Protein AF-A0A9N8WSI4-F1 (afdb_monomer)

Foldseek 3Di:
DVVVVVVVVVVVVVVVVVVVVVVVPPDDDDDDPDDDDQLVRVQVVCVVVVFQWDQDPVRDIDGPCCVPVVDPPPPPPPPPDCPVVVVVVVVVVVVVVVVVVVVVVVVVVVVVVVVVVVVVVVVVVVVPVVVVVVVVVVVVVVVVVVVD

pLDDT: mean 79.96, std 14.18, range [46.72, 96.0]

Sequence (148 aa):
KLLDQTSSSKTAAIEASRSKKSKSDAIEDDSNDQQPKTDKELTDQARATGKMVMLNDDEQIVDKRQLLSAGLNVIKKKASISRSSDDLSRNRQRRELENQILEAQRKRMEEEKLKEQDLLSKLEIKNDDKAISDARARYLSRKKKNNN

Radius of gyration: 40.15 Å; Cα contacts (8 Å, |Δi|>4): 33; chains: 1; bounding box: 85×48×110 Å

Structure (mmCIF, N/CA/C/O backbone):
data_AF-A0A9N8WSI4-F1
#
_entry.id   AF-A0A9N8WSI4-F1
#
loop_
_atom_site.group_PDB
_atom_site.id
_atom_site.type_symbol
_atom_site.label_atom_id
_atom_site.label_alt_id
_atom_site.label_comp_id
_atom_site.label_asym_id
_atom_site.label_entity_id
_atom_site.label_seq_id
_atom_site.pdbx_PDB_ins_code
_atom_site.Cartn_x
_atom_site.Cartn_y
_atom_site.Cartn_z
_atom_site.occupancy
_atom_site.B_iso_or_equiv
_atom_site.auth_seq_id
_atom_site.auth_comp_id
_atom_site.auth_asym_id
_atom_site.auth_atom_id
_atom_site.pdbx_PDB_model_num
ATOM 1 N N . LYS A 1 1 ? -52.938 -15.567 41.762 1.00 66.50 1 LYS A N 1
ATOM 2 C CA . LYS A 1 1 ? -52.531 -14.143 41.879 1.00 66.50 1 LYS A CA 1
ATOM 3 C C . LYS A 1 1 ? -51.011 -13.903 41.873 1.00 66.50 1 LYS A C 1
ATOM 5 O O . LYS A 1 1 ? -50.617 -12.750 41.839 1.00 66.50 1 LYS A O 1
ATOM 10 N N . LEU A 1 2 ? -50.151 -14.934 41.861 1.00 70.19 2 LEU A N 1
ATOM 11 C CA . LEU A 1 2 ? -48.689 -14.745 41.788 1.00 70.19 2 LEU A CA 1
ATOM 12 C C . LEU A 1 2 ? -48.200 -14.422 40.360 1.00 70.19 2 LEU A C 1
ATOM 14 O O . LEU A 1 2 ? -47.271 -13.645 40.179 1.00 70.19 2 LEU A O 1
ATOM 18 N N . LEU A 1 3 ? -48.872 -14.969 39.342 1.00 75.44 3 LEU A N 1
ATOM 19 C CA . LEU A 1 3 ? -48.512 -14.784 37.934 1.00 75.44 3 LEU A CA 1
ATOM 20 C C . LEU A 1 3 ? -48.656 -13.318 37.480 1.00 75.44 3 LEU A C 1
ATOM 22 O O . LEU A 1 3 ? -47.743 -12.779 36.857 1.00 75.44 3 LEU A O 1
ATOM 26 N N . ASP A 1 4 ? -49.737 -12.653 37.895 1.00 85.31 4 ASP A N 1
ATOM 27 C CA . ASP A 1 4 ? -50.032 -11.249 37.558 1.00 85.31 4 ASP A CA 1
ATOM 28 C C . ASP A 1 4 ? -49.028 -10.258 38.171 1.00 85.31 4 ASP A C 1
ATOM 30 O O . ASP A 1 4 ? -48.761 -9.196 37.614 1.00 85.31 4 ASP A O 1
ATOM 34 N N . GLN A 1 5 ? -48.424 -10.612 39.311 1.00 81.88 5 GLN A N 1
ATOM 35 C CA . GLN A 1 5 ? -47.383 -9.794 39.938 1.00 81.88 5 GLN A CA 1
ATOM 36 C C . GLN A 1 5 ? -46.082 -9.857 39.127 1.00 81.88 5 GLN A C 1
ATOM 38 O O . GLN A 1 5 ? -45.452 -8.831 38.883 1.00 81.88 5 GLN A O 1
ATOM 43 N N . THR A 1 6 ? -45.709 -11.045 38.638 1.00 84.38 6 THR A N 1
ATOM 44 C CA . THR A 1 6 ? -44.481 -11.223 37.843 1.00 84.38 6 THR A CA 1
ATOM 45 C C . THR A 1 6 ? -44.560 -10.566 36.466 1.00 84.38 6 THR A C 1
ATOM 47 O O . THR A 1 6 ? -43.564 -10.010 35.996 1.00 84.38 6 THR A O 1
ATOM 50 N N . SER A 1 7 ? -45.735 -10.581 35.828 1.00 86.44 7 SER A N 1
ATOM 51 C CA . SER A 1 7 ? -45.941 -9.925 34.536 1.00 86.44 7 SER A CA 1
ATOM 52 C C . SER A 1 7 ? -45.870 -8.405 34.681 1.00 86.44 7 SER A C 1
ATOM 54 O O . SER A 1 7 ? -45.114 -7.774 33.946 1.00 86.44 7 SER A O 1
ATOM 56 N N . SER A 1 8 ? -46.544 -7.838 35.688 1.00 87.44 8 SER A N 1
ATOM 57 C CA . SER A 1 8 ? -46.519 -6.399 35.977 1.00 87.44 8 SER A CA 1
ATOM 58 C C . SER A 1 8 ? -45.121 -5.887 36.339 1.00 87.44 8 SER A C 1
ATOM 60 O O . SER A 1 8 ? -44.712 -4.818 35.886 1.00 87.44 8 SER A O 1
ATOM 62 N N . SER A 1 9 ? -44.357 -6.629 37.148 1.00 87.88 9 SER A N 1
ATOM 63 C CA . SER A 1 9 ? -42.982 -6.235 37.483 1.00 87.88 9 SER A CA 1
ATOM 64 C C . SER A 1 9 ? -42.069 -6.260 36.255 1.00 87.88 9 SER A C 1
ATOM 66 O O . SER A 1 9 ? -41.227 -5.376 36.090 1.00 87.88 9 SER A O 1
ATOM 68 N N . LYS A 1 10 ? -42.247 -7.241 35.360 1.00 87.56 10 LYS A N 1
ATOM 69 C CA . LYS A 1 10 ? -41.453 -7.360 34.132 1.00 87.56 10 LYS A CA 1
ATOM 70 C C . LYS A 1 10 ? -41.776 -6.252 33.130 1.00 87.56 10 LYS A C 1
ATOM 72 O O . LYS A 1 10 ? -40.852 -5.688 32.548 1.00 87.56 10 LYS A O 1
ATOM 77 N N . THR A 1 11 ? -43.051 -5.909 32.943 1.00 92.75 11 THR A N 1
ATOM 78 C CA . THR A 1 11 ? -43.453 -4.812 32.048 1.00 92.75 11 THR A CA 1
ATOM 79 C C . THR A 1 11 ? -42.944 -3.463 32.553 1.00 92.75 11 THR A C 1
ATOM 81 O O . THR A 1 11 ? -42.329 -2.730 31.781 1.00 92.75 11 THR A O 1
ATOM 84 N N . ALA A 1 12 ? -43.073 -3.181 33.854 1.00 89.25 12 ALA A N 1
ATOM 85 C CA . ALA A 1 12 ? -42.563 -1.949 34.459 1.00 89.25 12 ALA A CA 1
ATOM 86 C C . ALA A 1 12 ? -41.031 -1.818 34.339 1.00 89.25 12 ALA A C 1
ATOM 88 O O . ALA A 1 12 ? -40.513 -0.739 34.050 1.00 89.25 12 ALA A O 1
ATOM 89 N N . ALA A 1 13 ? -40.290 -2.920 34.499 1.00 87.88 13 ALA A N 1
ATOM 90 C CA . ALA A 1 13 ? -38.837 -2.930 34.328 1.00 87.88 13 ALA A CA 1
ATOM 91 C C . ALA A 1 13 ? -38.409 -2.653 32.874 1.00 87.88 13 ALA A C 1
ATOM 93 O O . ALA A 1 13 ? -37.418 -1.953 32.641 1.00 87.88 13 ALA A O 1
ATOM 94 N N . ILE A 1 14 ? -39.165 -3.161 31.893 1.00 88.44 14 ILE A N 1
ATOM 95 C CA . ILE A 1 14 ? -38.926 -2.906 30.464 1.00 88.44 14 ILE A CA 1
ATOM 96 C C . ILE A 1 14 ? -39.207 -1.435 30.130 1.00 88.44 14 ILE A C 1
ATOM 98 O O . ILE A 1 14 ? -38.409 -0.800 29.440 1.00 88.44 14 ILE A O 1
ATOM 102 N N . GLU A 1 15 ? -40.296 -0.869 30.646 1.00 87.12 15 GLU A N 1
ATOM 103 C CA . GLU A 1 15 ? -40.673 0.528 30.412 1.00 87.12 15 GLU A CA 1
ATOM 104 C C . GLU A 1 15 ? -39.694 1.518 31.065 1.00 87.12 15 GLU A C 1
ATOM 106 O O . GLU A 1 15 ? -39.231 2.457 30.415 1.00 87.12 15 GLU A O 1
ATOM 111 N N . ALA A 1 16 ? -39.264 1.251 32.303 1.00 85.38 16 ALA A N 1
ATOM 112 C CA . ALA A 1 16 ? -38.244 2.047 32.990 1.00 85.38 16 ALA A CA 1
ATOM 113 C C . ALA A 1 16 ? -36.871 1.987 32.296 1.00 85.38 16 ALA A C 1
ATOM 115 O O . ALA A 1 16 ? -36.118 2.962 32.301 1.00 85.38 16 ALA A O 1
ATOM 116 N N . SER A 1 17 ? -36.537 0.851 31.678 1.00 82.81 17 SER A N 1
ATOM 117 C CA . SER A 1 17 ? -35.312 0.715 30.880 1.00 82.81 17 SER A CA 1
ATOM 118 C C . SER A 1 17 ? -35.383 1.529 29.585 1.00 82.81 17 SER A C 1
ATOM 120 O O . SER A 1 17 ? -34.386 2.124 29.177 1.00 82.81 17 SER A O 1
ATOM 122 N N . ARG A 1 18 ? -36.564 1.605 28.955 1.00 79.50 18 ARG A N 1
ATOM 123 C CA . ARG A 1 18 ? -36.779 2.413 27.745 1.00 79.50 18 ARG A CA 1
ATOM 124 C C . ARG A 1 18 ? -36.706 3.913 28.033 1.00 79.50 18 ARG A C 1
ATOM 126 O O . ARG A 1 18 ? -36.046 4.625 27.284 1.00 79.50 18 ARG A O 1
ATOM 133 N N . SER A 1 19 ? -37.298 4.382 29.132 1.00 73.38 19 SER A N 1
ATOM 134 C CA . SER A 1 19 ? -37.306 5.812 29.484 1.00 73.38 19 SER A CA 1
ATOM 135 C C . SER A 1 19 ? -35.967 6.336 30.020 1.00 73.38 19 SER A C 1
ATOM 137 O O . SER A 1 19 ? -35.666 7.519 29.876 1.00 73.38 19 SER A O 1
ATOM 139 N N . LYS A 1 20 ? -35.121 5.476 30.604 1.00 65.38 20 LYS A N 1
ATOM 140 C CA . LYS A 1 20 ? -33.753 5.859 31.001 1.00 65.38 20 LYS A CA 1
ATOM 141 C C . LYS A 1 20 ? -32.798 5.947 29.810 1.00 65.38 20 LYS A C 1
ATOM 143 O O . LYS A 1 20 ? -31.926 6.811 29.813 1.00 65.38 20 LYS A O 1
ATOM 148 N N . LYS A 1 21 ? -32.989 5.115 28.779 1.00 60.44 21 LYS A N 1
ATOM 149 C CA . LYS A 1 21 ? -32.145 5.121 27.574 1.00 60.44 21 LYS A CA 1
ATOM 150 C C . LYS A 1 21 ? -32.325 6.388 26.727 1.00 60.44 21 LYS A C 1
ATOM 152 O O . LYS A 1 21 ? -31.363 6.850 26.139 1.00 60.44 21 LYS A O 1
ATOM 157 N N . SER A 1 22 ? -33.508 7.007 26.733 1.00 58.50 22 SER A N 1
ATOM 158 C CA . SER A 1 22 ? -33.744 8.277 26.027 1.00 58.50 22 SER A CA 1
ATOM 159 C C . SER A 1 22 ? -33.200 9.518 26.750 1.00 58.50 22 SER A C 1
ATOM 161 O O . SER A 1 22 ? -33.288 10.610 26.203 1.00 58.50 22 SER A O 1
ATOM 163 N N . LYS A 1 23 ? -32.677 9.389 27.981 1.00 57.16 23 LYS A N 1
ATOM 164 C CA . LYS A 1 23 ? -32.221 10.531 28.799 1.00 57.16 23 LYS A CA 1
ATOM 165 C C . LYS A 1 23 ? -30.697 10.668 28.892 1.00 57.16 23 LYS A C 1
ATOM 167 O O . LYS A 1 23 ? -30.227 11.725 29.289 1.00 57.16 23 LYS A O 1
ATOM 172 N N . SER A 1 24 ? -29.935 9.633 28.529 1.00 53.50 24 SER A N 1
ATOM 173 C CA . SER A 1 24 ? -28.462 9.663 28.520 1.00 53.50 24 SER A CA 1
ATOM 174 C C . SER A 1 24 ? -27.842 10.057 27.174 1.00 53.50 24 SER A C 1
ATOM 1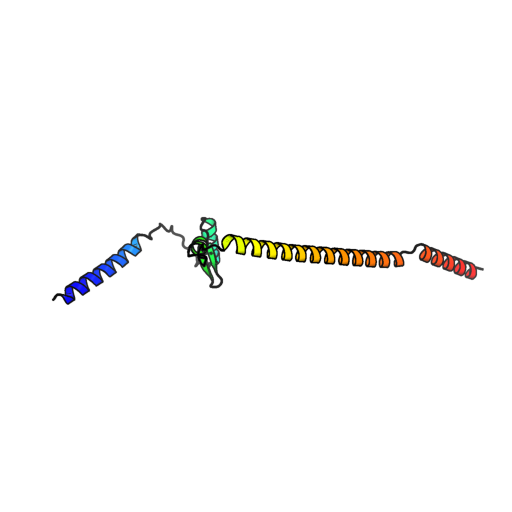76 O O . SER A 1 24 ? -26.636 10.262 27.132 1.00 53.50 24 SER A O 1
ATOM 178 N N . ASP A 1 25 ? -28.647 10.195 26.114 1.00 50.50 25 ASP A N 1
ATOM 179 C CA . ASP A 1 25 ? -28.203 10.623 24.773 1.00 50.50 25 ASP A CA 1
ATOM 180 C C . ASP A 1 25 ? -28.653 12.055 24.414 1.00 50.50 25 ASP A C 1
ATOM 182 O O . ASP A 1 25 ? -28.507 12.488 23.275 1.00 50.50 25 ASP A O 1
ATOM 186 N N . ALA A 1 26 ? -29.172 12.825 25.378 1.00 47.94 26 ALA A N 1
ATOM 187 C CA . ALA A 1 26 ? -29.457 14.250 25.195 1.00 47.94 26 ALA A CA 1
ATOM 188 C C . ALA A 1 26 ? -28.159 15.072 25.322 1.00 47.94 26 ALA A C 1
ATOM 190 O O . ALA A 1 26 ? -27.952 15.799 26.291 1.00 47.94 26 ALA A O 1
ATOM 191 N N . ILE A 1 27 ? -27.255 14.892 24.360 1.00 52.19 27 ILE A N 1
ATOM 192 C CA . ILE A 1 27 ? -26.232 15.883 24.029 1.00 52.19 27 ILE A CA 1
ATOM 193 C C . ILE A 1 27 ? -26.962 16.980 23.252 1.00 52.19 27 ILE A C 1
ATOM 195 O O . ILE A 1 27 ? -27.689 16.678 22.309 1.00 52.19 27 ILE A O 1
ATOM 199 N N . GLU A 1 28 ? -26.813 18.223 23.706 1.00 54.34 28 GLU A N 1
ATOM 200 C CA . GLU A 1 28 ? -27.373 19.423 23.083 1.00 54.34 28 GLU A CA 1
ATOM 201 C C . GLU A 1 28 ? -27.031 19.455 21.585 1.00 54.34 28 GLU A C 1
ATOM 203 O O . GLU A 1 28 ? -25.860 19.569 21.221 1.00 54.34 28 GLU A O 1
ATOM 208 N N . ASP A 1 29 ? -28.044 19.319 20.726 1.00 46.81 29 ASP A N 1
ATOM 209 C CA . ASP A 1 29 ? -27.914 19.580 19.294 1.00 46.81 29 ASP A CA 1
ATOM 210 C C . ASP A 1 29 ? -28.544 20.943 19.023 1.00 46.81 29 ASP A C 1
ATOM 212 O O . ASP A 1 29 ? -29.765 21.126 19.063 1.00 46.81 29 ASP A O 1
ATOM 216 N N . ASP A 1 30 ? -27.656 21.918 18.874 1.00 48.97 30 ASP A N 1
ATOM 217 C CA . ASP A 1 30 ? -27.954 23.287 18.504 1.00 48.97 30 ASP A CA 1
ATOM 218 C C . ASP A 1 30 ? -28.593 23.309 17.108 1.00 48.97 30 ASP A C 1
ATOM 220 O O . ASP A 1 30 ? -27.980 22.962 16.098 1.00 48.97 30 ASP A O 1
ATOM 224 N N . SER A 1 31 ? -29.867 23.689 17.099 1.00 61.06 31 SER A N 1
ATOM 225 C CA . SER A 1 31 ? -30.618 24.327 16.020 1.00 61.06 31 SER A CA 1
ATOM 226 C C . SER A 1 31 ? -29.828 24.610 14.730 1.00 61.06 31 SER A C 1
ATOM 228 O O . SER A 1 31 ? -29.103 25.600 14.634 1.00 61.06 31 SER A O 1
ATOM 230 N N . ASN A 1 32 ? -30.058 23.827 13.669 1.00 46.72 32 ASN A N 1
ATOM 231 C CA . ASN A 1 32 ? -29.850 24.344 12.317 1.00 46.72 32 ASN A CA 1
ATOM 232 C C . ASN A 1 32 ? -30.784 23.694 11.287 1.00 46.72 32 ASN A C 1
ATOM 234 O O . ASN A 1 32 ? -30.576 22.561 10.850 1.00 46.72 32 ASN A O 1
ATOM 238 N N . ASP A 1 33 ? -31.795 24.469 10.892 1.00 59.28 33 ASP A N 1
ATOM 239 C CA . ASP A 1 33 ? -32.679 24.272 9.742 1.00 59.28 33 ASP A CA 1
ATOM 240 C C . ASP A 1 33 ? -31.886 24.230 8.424 1.00 59.28 33 ASP A C 1
ATOM 242 O O . ASP A 1 33 ? -31.790 25.212 7.686 1.00 59.28 33 ASP A O 1
ATOM 246 N N . GLN A 1 34 ? -31.299 23.085 8.097 1.00 51.09 34 GLN A N 1
ATOM 247 C CA . GLN A 1 34 ? -30.636 22.873 6.815 1.00 51.09 34 GLN A CA 1
ATOM 248 C C . GLN A 1 34 ? -31.163 21.578 6.208 1.00 51.09 34 GLN A C 1
ATOM 250 O O . GLN A 1 34 ? -31.350 20.583 6.904 1.00 51.09 34 GLN A O 1
ATOM 255 N N . GLN A 1 35 ? -31.428 21.645 4.903 1.00 58.03 35 GLN A N 1
ATOM 256 C CA . GLN A 1 35 ? -31.773 20.550 3.995 1.00 58.03 35 GLN A CA 1
ATOM 257 C C . GLN A 1 35 ? -31.129 19.213 4.394 1.00 58.03 35 GLN A C 1
ATOM 259 O O . GLN A 1 35 ? -30.025 19.234 4.942 1.00 58.03 35 GLN A O 1
ATOM 264 N N . PRO A 1 36 ? -31.760 18.059 4.094 1.00 64.62 36 PRO A N 1
ATOM 265 C CA . PRO A 1 36 ? -31.199 16.756 4.443 1.00 64.62 36 PRO A CA 1
ATOM 266 C C . PRO A 1 36 ? -29.780 16.640 3.872 1.00 64.62 36 PRO A C 1
ATOM 268 O O . PRO A 1 36 ? -29.600 16.460 2.668 1.00 64.62 36 PRO A O 1
ATOM 271 N N . LYS A 1 37 ? -28.776 16.816 4.742 1.00 79.44 37 LYS A N 1
ATOM 272 C CA . LYS A 1 37 ? -27.363 16.736 4.376 1.00 79.44 37 LYS A CA 1
ATOM 273 C C . LYS A 1 37 ? -27.088 15.321 3.914 1.00 79.44 37 LYS A C 1
ATOM 275 O O . LYS A 1 37 ? -27.546 14.361 4.533 1.00 79.44 37 LYS A O 1
ATOM 280 N N . THR A 1 38 ? -26.340 15.196 2.831 1.00 88.62 38 THR A N 1
ATOM 281 C CA . THR A 1 38 ? -25.953 13.876 2.333 1.00 88.62 38 THR A CA 1
ATOM 282 C C . THR A 1 38 ? -24.991 13.208 3.319 1.00 88.62 38 THR A C 1
ATOM 284 O O . THR A 1 38 ? -24.230 13.886 4.013 1.00 88.62 38 THR A O 1
ATOM 287 N N . ASP A 1 39 ? -24.961 11.874 3.369 1.00 88.62 39 ASP A N 1
ATOM 288 C CA . ASP A 1 39 ? -24.094 11.136 4.308 1.00 88.62 39 ASP A CA 1
ATOM 289 C C . ASP A 1 39 ? -22.601 11.471 4.134 1.00 88.62 39 ASP A C 1
ATOM 291 O O . ASP A 1 39 ? -21.812 11.431 5.085 1.00 88.62 39 ASP A O 1
ATOM 295 N N . LYS A 1 40 ? -22.209 11.890 2.924 1.00 89.50 40 LYS A N 1
ATOM 296 C CA . LYS A 1 40 ? -20.869 12.409 2.616 1.00 89.50 40 LYS A CA 1
ATOM 297 C C . LYS A 1 40 ? -20.585 13.719 3.351 1.00 89.50 40 LYS A C 1
ATOM 299 O O . LYS A 1 40 ? -19.573 13.824 4.039 1.00 89.50 40 LYS A O 1
ATOM 304 N N . GLU A 1 41 ? -21.499 14.681 3.272 1.00 90.94 41 GLU A N 1
ATOM 305 C CA . GLU A 1 41 ? -21.380 15.967 3.972 1.00 90.94 41 GLU A CA 1
ATOM 306 C C . GLU A 1 41 ? -21.386 15.777 5.490 1.00 90.94 41 GLU A C 1
ATOM 308 O O . GLU A 1 41 ? -20.616 16.414 6.211 1.00 90.94 41 GLU A O 1
ATOM 313 N N . LEU A 1 42 ? -22.213 14.850 5.977 1.00 89.94 42 LEU A N 1
ATOM 314 C CA . LEU A 1 42 ? -22.288 14.521 7.395 1.00 89.94 42 LEU A CA 1
ATOM 315 C C . LEU A 1 42 ? -20.976 13.894 7.895 1.00 89.94 42 LEU A C 1
ATOM 317 O O . LEU A 1 42 ? -20.496 14.223 8.983 1.00 89.94 42 LEU A O 1
ATOM 321 N N . THR A 1 43 ? -20.346 13.055 7.067 1.00 92.50 43 THR A N 1
ATOM 322 C CA . THR A 1 43 ? -19.018 12.485 7.332 1.00 92.50 43 THR A CA 1
ATOM 323 C C . THR A 1 43 ? -17.946 13.572 7.410 1.00 92.50 43 THR A C 1
ATOM 325 O O . THR A 1 43 ? -17.120 13.556 8.326 1.00 92.50 43 THR A O 1
ATOM 328 N N . ASP A 1 44 ? -17.951 14.531 6.487 1.00 92.31 44 ASP A N 1
ATOM 329 C CA . ASP A 1 44 ? -16.947 15.597 6.449 1.00 92.31 44 ASP A CA 1
ATOM 330 C C . ASP A 1 44 ? -17.118 16.592 7.603 1.00 92.31 44 ASP A C 1
ATOM 332 O O . ASP A 1 44 ? -16.132 16.971 8.240 1.00 92.31 44 ASP A O 1
ATOM 336 N N . GLN A 1 45 ? -18.357 16.925 7.974 1.00 93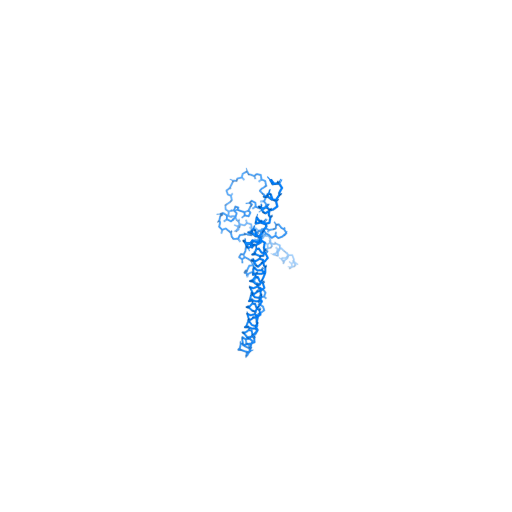.00 45 GLN A N 1
ATOM 337 C CA . GLN A 1 45 ? -18.646 17.716 9.172 1.00 93.00 45 GLN A CA 1
ATOM 338 C C . GLN A 1 45 ? -18.183 16.989 10.446 1.00 93.00 45 GLN A C 1
ATOM 340 O O . GLN A 1 45 ? -17.547 17.576 11.327 1.00 93.00 45 GLN A O 1
ATOM 345 N N . ALA A 1 46 ? -18.448 15.687 10.549 1.00 93.12 46 ALA A N 1
ATOM 346 C CA . ALA A 1 46 ? -17.980 14.877 11.665 1.00 93.12 46 ALA A CA 1
ATOM 347 C C . ALA A 1 46 ? -16.439 14.827 11.732 1.00 93.12 46 ALA A C 1
ATOM 349 O O . ALA A 1 46 ? -15.870 14.943 12.817 1.00 93.12 46 ALA A O 1
ATOM 350 N N . ARG A 1 47 ? -15.740 14.752 10.595 1.00 92.44 47 ARG A N 1
ATOM 351 C CA . ARG A 1 47 ? -14.270 14.860 10.557 1.00 92.44 47 ARG A CA 1
ATOM 352 C C . ARG A 1 47 ? -13.770 16.239 10.968 1.00 92.44 47 ARG A C 1
ATOM 354 O O . ARG A 1 47 ? -12.804 16.314 11.724 1.00 92.44 47 ARG A O 1
ATOM 361 N N . ALA A 1 48 ? -14.429 17.307 10.521 1.00 93.69 48 ALA A N 1
ATOM 362 C CA . ALA A 1 48 ? -14.087 18.680 10.892 1.00 93.69 48 ALA A CA 1
ATOM 363 C C . ALA A 1 48 ? -14.219 18.913 12.407 1.00 93.69 48 ALA A C 1
ATOM 365 O O . ALA A 1 48 ? -13.387 19.584 13.008 1.00 93.69 48 ALA A O 1
ATOM 366 N N . THR A 1 49 ? -15.210 18.281 13.044 1.00 93.69 49 THR A N 1
ATOM 367 C CA . THR A 1 49 ? -15.375 18.276 14.512 1.00 93.69 49 THR A CA 1
ATOM 368 C C . THR A 1 49 ? -14.419 17.321 15.245 1.00 93.69 49 THR A C 1
ATOM 370 O O . THR A 1 49 ? -14.470 17.213 16.468 1.00 93.69 49 THR A O 1
ATOM 373 N N . GLY A 1 50 ? -13.527 16.628 14.527 1.00 92.38 50 GLY A N 1
ATOM 374 C CA . GLY A 1 50 ? -12.504 15.748 15.098 1.00 92.38 50 GLY A CA 1
ATOM 375 C C . GLY A 1 50 ? -12.946 14.299 15.335 1.00 92.38 50 GLY A C 1
ATOM 376 O O . GLY A 1 50 ? -12.188 13.514 15.912 1.00 92.38 50 GLY A O 1
ATOM 377 N N . LYS A 1 51 ? -14.143 13.901 14.885 1.00 92.88 51 LYS A N 1
ATOM 378 C CA . LYS A 1 51 ? -14.592 12.502 14.943 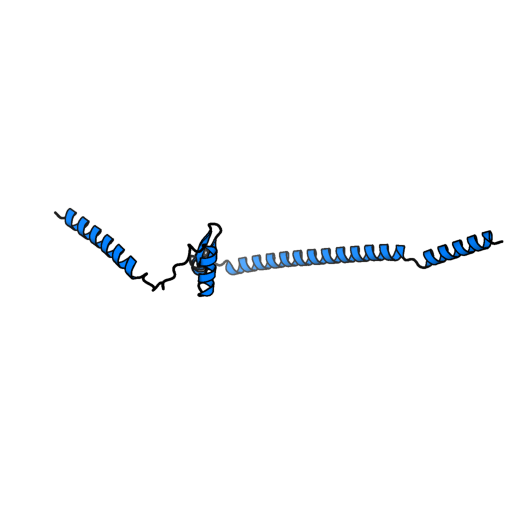1.00 92.88 51 LYS A CA 1
ATOM 379 C C . LY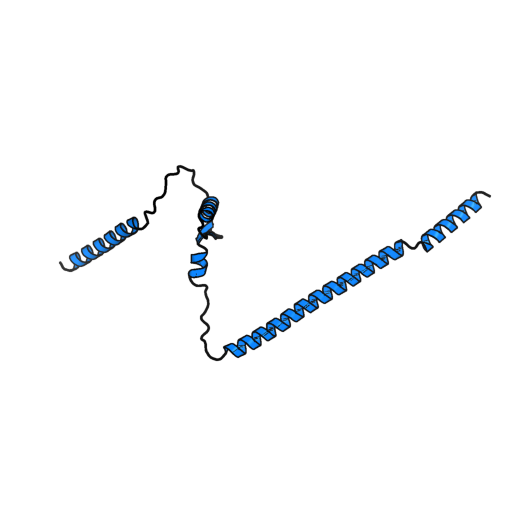S A 1 51 ? -13.885 11.688 13.854 1.00 92.88 51 LYS A C 1
ATOM 381 O O . LYS A 1 51 ? -13.774 12.104 12.702 1.00 92.88 51 LYS A O 1
ATOM 386 N N . MET A 1 52 ? -13.407 10.493 14.198 1.00 91.81 52 MET A N 1
ATOM 387 C CA . MET A 1 52 ? -12.659 9.630 13.276 1.00 91.81 52 MET A CA 1
ATOM 388 C C . MET A 1 52 ? -13.589 8.75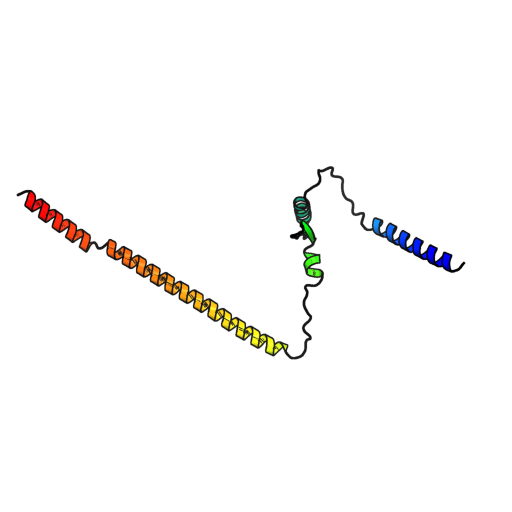0 12.432 1.00 91.81 52 MET A C 1
ATOM 390 O O . MET A 1 52 ? -13.557 7.533 12.543 1.00 91.81 52 MET A O 1
ATOM 394 N N . VAL A 1 53 ? -14.399 9.349 11.562 1.00 94.12 53 VAL A N 1
ATOM 395 C CA . VAL A 1 53 ? -15.400 8.612 10.769 1.00 94.12 53 VAL A CA 1
ATOM 396 C C . VAL A 1 53 ? -14.995 8.386 9.306 1.00 94.12 53 VAL A C 1
ATOM 398 O O . VAL A 1 53 ? -14.167 9.104 8.724 1.00 94.12 53 VAL A O 1
ATOM 401 N N . MET A 1 54 ? -15.574 7.358 8.690 1.00 91.69 54 MET A N 1
ATOM 402 C CA . MET A 1 54 ? -15.509 7.079 7.257 1.00 91.69 54 MET A CA 1
ATOM 403 C C . MET A 1 54 ? -16.831 6.527 6.739 1.00 91.69 54 MET A C 1
ATOM 405 O O . MET A 1 54 ? -17.573 5.913 7.492 1.00 91.69 54 MET A O 1
ATOM 409 N N . LEU A 1 55 ? -17.083 6.722 5.450 1.00 94.19 55 LEU A N 1
ATOM 410 C CA . LEU A 1 55 ? -18.161 6.051 4.738 1.00 94.19 55 LEU A CA 1
ATOM 411 C C . LEU A 1 55 ? -17.668 4.660 4.299 1.00 94.19 55 LEU A C 1
ATOM 413 O O . LEU A 1 55 ? -16.545 4.558 3.797 1.00 94.19 55 LEU A O 1
ATOM 417 N N . ASN A 1 56 ? -18.466 3.617 4.515 1.00 90.94 56 ASN A N 1
ATOM 418 C CA . ASN A 1 56 ? -18.223 2.269 3.987 1.00 90.94 56 ASN A CA 1
ATOM 419 C C . ASN A 1 56 ? -18.880 2.083 2.601 1.00 90.94 56 ASN A C 1
ATOM 421 O O . ASN A 1 56 ? -19.610 2.963 2.147 1.00 90.94 56 ASN A O 1
ATOM 425 N N . ASP A 1 57 ? -18.659 0.932 1.960 1.00 93.88 57 ASP A N 1
ATOM 426 C CA . ASP A 1 57 ? -19.240 0.574 0.653 1.00 93.88 57 ASP A CA 1
ATOM 427 C C . ASP A 1 57 ? -20.781 0.555 0.657 1.00 93.88 57 ASP A C 1
ATOM 429 O O . ASP A 1 57 ? -21.404 0.871 -0.351 1.00 93.88 57 ASP A O 1
ATOM 433 N N . ASP A 1 58 ? -21.395 0.274 1.811 1.00 93.00 58 ASP A N 1
ATOM 434 C CA . ASP A 1 58 ? -22.852 0.332 2.019 1.00 93.00 58 ASP A CA 1
ATOM 435 C C . ASP A 1 58 ? -23.376 1.766 2.252 1.00 93.00 58 ASP A C 1
ATOM 437 O O . ASP A 1 58 ? -24.482 1.951 2.754 1.00 93.00 58 ASP A O 1
ATOM 441 N N . GLU A 1 59 ? -22.551 2.783 1.988 1.00 89.38 59 GLU A N 1
ATOM 442 C CA . GLU A 1 59 ? -22.807 4.207 2.256 1.00 89.38 59 GLU A CA 1
ATOM 443 C C . GLU A 1 59 ? -23.091 4.537 3.734 1.00 89.38 59 GLU A C 1
ATOM 445 O O . GLU A 1 59 ? -23.552 5.618 4.083 1.00 89.38 59 GLU A O 1
ATOM 450 N N . GLN A 1 60 ? -22.740 3.628 4.643 1.00 91.25 60 GLN A N 1
ATOM 451 C CA . GLN A 1 60 ? -22.916 3.820 6.079 1.00 91.25 60 GLN A CA 1
ATOM 452 C C . GLN A 1 60 ? -21.729 4.559 6.695 1.00 91.25 60 GLN A C 1
ATOM 454 O O . GLN A 1 60 ? -20.566 4.270 6.397 1.00 91.25 60 GLN A O 1
ATOM 459 N N . ILE A 1 61 ? -22.018 5.480 7.614 1.00 93.00 61 ILE A N 1
ATOM 460 C CA . ILE A 1 61 ? -21.002 6.198 8.385 1.00 93.00 61 ILE A CA 1
ATOM 461 C C . ILE A 1 61 ? -20.522 5.303 9.531 1.00 93.00 61 ILE A C 1
ATOM 463 O O . ILE A 1 61 ? -21.279 4.957 10.436 1.00 93.00 61 ILE A O 1
ATOM 467 N N . VAL A 1 62 ? -19.238 4.960 9.510 1.00 92.19 62 VAL A N 1
ATOM 468 C CA . VAL A 1 62 ? -18.583 4.087 10.487 1.00 92.19 62 VAL A CA 1
ATOM 469 C C . VAL A 1 62 ? -17.476 4.853 11.210 1.00 92.19 62 VAL A C 1
ATOM 471 O O . VAL A 1 62 ? -16.655 5.532 10.588 1.00 92.19 62 VAL A O 1
ATOM 474 N N . ASP A 1 63 ? -17.407 4.725 12.538 1.00 93.69 63 ASP A N 1
ATOM 475 C CA . ASP A 1 63 ? -16.263 5.205 13.319 1.00 93.69 63 ASP A CA 1
ATOM 476 C C . ASP A 1 63 ? -15.075 4.247 13.142 1.00 93.69 63 ASP A C 1
ATOM 478 O O . ASP A 1 63 ? -15.127 3.068 13.507 1.00 93.69 63 ASP A O 1
ATOM 482 N N . LYS A 1 64 ? -13.963 4.768 12.617 1.00 91.31 64 LYS A N 1
ATOM 483 C CA . LYS A 1 64 ? -12.715 4.024 12.404 1.00 91.31 64 LYS A CA 1
ATOM 484 C C . LYS A 1 64 ? -12.207 3.396 13.694 1.00 91.31 64 LYS A C 1
ATOM 486 O O . LYS A 1 64 ? -11.608 2.323 13.656 1.00 91.31 64 LYS A O 1
ATOM 491 N N . ARG A 1 65 ? -12.431 4.046 14.840 1.00 89.38 65 ARG A N 1
ATOM 492 C CA . ARG A 1 65 ? -12.005 3.506 16.135 1.00 89.38 65 ARG A CA 1
ATOM 493 C C . ARG A 1 65 ? -12.765 2.239 16.463 1.00 89.38 65 ARG A C 1
ATOM 495 O O . ARG A 1 65 ? -12.133 1.274 16.864 1.00 89.38 65 ARG A O 1
ATOM 502 N N . GLN A 1 66 ? -14.081 2.239 16.262 1.00 84.94 66 GLN A N 1
ATOM 503 C CA . GLN A 1 66 ? -14.928 1.074 16.508 1.00 84.94 66 GLN A CA 1
ATOM 504 C C . GLN A 1 66 ? -14.609 -0.066 15.541 1.00 84.94 66 GLN A C 1
ATOM 506 O O . GLN A 1 66 ? -14.526 -1.211 15.968 1.00 84.94 66 GLN A O 1
ATOM 511 N N . LEU A 1 67 ? -14.326 0.243 14.273 1.00 83.75 67 LEU A N 1
ATOM 512 C CA . LEU A 1 67 ? -13.914 -0.759 13.288 1.00 83.75 67 LEU A CA 1
ATOM 513 C C . LEU A 1 67 ? -12.601 -1.462 13.679 1.00 83.75 67 LEU A C 1
ATOM 515 O O . LEU A 1 67 ? -12.465 -2.671 13.520 1.00 83.75 67 LEU A O 1
ATOM 519 N N . LEU A 1 68 ? -11.636 -0.712 14.218 1.00 80.94 68 LEU A N 1
ATOM 520 C CA . LEU A 1 68 ? -10.351 -1.256 14.667 1.00 80.94 68 LEU A CA 1
ATOM 521 C C . LEU A 1 68 ? -10.429 -1.894 16.066 1.00 80.94 68 LEU A C 1
ATOM 523 O O . LEU A 1 68 ? -9.676 -2.826 16.358 1.00 80.94 68 LEU A O 1
ATOM 527 N N . SER A 1 69 ? -11.316 -1.399 16.937 1.00 73.81 69 SER A N 1
ATOM 528 C CA . SER A 1 69 ? -11.441 -1.831 18.335 1.00 73.81 69 SER A CA 1
ATOM 529 C C . SER A 1 69 ? -12.398 -2.998 18.548 1.00 73.81 69 SER A C 1
ATOM 531 O O . SER A 1 69 ? -12.196 -3.736 19.511 1.00 73.81 69 SER A O 1
ATOM 533 N N . ALA A 1 70 ? -13.363 -3.231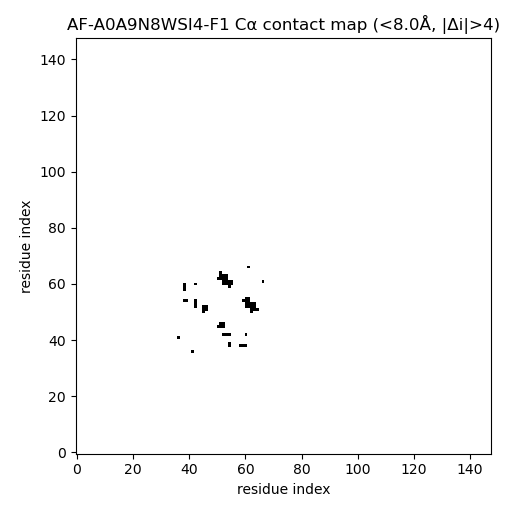 17.646 1.00 68.50 70 ALA A N 1
ATOM 534 C CA . ALA A 1 70 ? -14.291 -4.373 17.663 1.00 68.50 70 ALA A CA 1
ATOM 535 C C . ALA A 1 70 ? -13.592 -5.747 17.573 1.00 68.50 70 ALA A C 1
ATOM 537 O O . ALA A 1 70 ? -14.241 -6.788 17.538 1.00 68.50 70 ALA A O 1
ATOM 538 N N . GLY A 1 71 ? -12.261 -5.748 17.595 1.00 62.97 71 GLY A N 1
ATOM 539 C CA . GLY A 1 71 ? -11.420 -6.913 17.505 1.00 62.97 71 GLY A CA 1
ATOM 540 C C . GLY A 1 71 ? -11.097 -7.141 16.048 1.00 62.97 71 GLY A C 1
ATOM 541 O O . GLY A 1 71 ? -11.818 -7.835 15.340 1.00 62.97 71 GLY A O 1
ATOM 542 N N . LEU A 1 72 ? -9.950 -6.616 15.610 1.00 69.62 72 LEU A N 1
ATOM 543 C CA . LEU A 1 72 ? -9.226 -7.268 14.527 1.00 69.62 72 LEU A CA 1
ATOM 544 C C . LEU A 1 72 ? -9.236 -8.773 14.848 1.00 69.62 72 LEU A C 1
ATOM 546 O O . LEU A 1 72 ? -8.915 -9.128 15.985 1.00 69.62 72 LEU A O 1
ATOM 550 N N . ASN A 1 73 ? -9.645 -9.628 13.903 1.00 69.12 73 ASN A N 1
ATOM 551 C CA . ASN A 1 73 ? -9.741 -11.088 14.066 1.00 69.12 73 ASN A CA 1
ATOM 552 C C . ASN A 1 73 ? -8.347 -11.727 14.243 1.00 69.12 73 ASN A C 1
ATOM 554 O O . ASN A 1 73 ? -7.903 -12.579 13.474 1.00 69.12 73 ASN A O 1
ATOM 558 N N . VAL A 1 74 ? -7.611 -11.286 15.257 1.00 65.62 74 VAL A N 1
ATOM 559 C CA . VAL A 1 74 ? -6.309 -11.785 15.649 1.00 65.62 74 VAL A CA 1
ATOM 560 C C . VAL A 1 74 ? -6.585 -13.031 16.462 1.00 65.62 74 VAL A C 1
ATOM 562 O O . VAL A 1 74 ? -6.830 -12.985 17.668 1.00 65.62 74 VAL A O 1
ATOM 565 N N . ILE A 1 75 ? -6.547 -14.176 15.788 1.00 66.50 75 ILE A N 1
ATOM 566 C CA . ILE A 1 75 ? -6.496 -15.468 16.459 1.00 66.50 75 ILE A CA 1
ATOM 567 C C . ILE A 1 75 ? -5.263 -15.420 17.367 1.00 66.50 75 ILE A C 1
ATOM 569 O O . ILE A 1 75 ? -4.127 -15.383 16.887 1.00 66.50 75 ILE A O 1
ATOM 573 N N . LYS A 1 76 ? -5.477 -15.364 18.688 1.00 65.06 76 LYS A N 1
ATOM 574 C CA . LYS A 1 76 ? -4.401 -15.366 19.683 1.00 65.06 76 LYS A CA 1
ATOM 575 C C . LYS A 1 76 ? -3.672 -16.703 19.561 1.00 65.06 76 LYS A C 1
ATOM 577 O O . LYS A 1 76 ? -4.080 -17.695 20.161 1.00 65.06 76 LYS A O 1
ATOM 582 N N . LYS A 1 77 ? -2.622 -16.748 18.731 1.00 64.62 77 LYS A N 1
ATOM 583 C CA . LYS A 1 77 ? -1.802 -17.945 18.517 1.00 64.62 77 LYS A CA 1
ATOM 584 C C . LYS A 1 77 ? -1.290 -18.371 19.891 1.00 64.62 77 LYS A C 1
ATOM 586 O O . LYS A 1 77 ? -0.601 -17.589 20.554 1.00 64.62 77 LYS A O 1
ATOM 591 N N . LYS A 1 78 ? -1.710 -19.554 20.362 1.00 63.41 78 LYS A N 1
ATOM 592 C CA . LYS A 1 78 ? -1.314 -20.075 21.677 1.00 63.41 78 LYS A CA 1
ATOM 593 C C . LYS A 1 78 ? 0.207 -19.989 21.762 1.00 63.41 78 LYS A C 1
ATOM 595 O O . LYS A 1 78 ? 0.910 -20.459 20.871 1.00 63.41 78 LYS A O 1
ATOM 600 N N . ALA A 1 79 ? 0.703 -19.319 22.795 1.00 59.53 79 ALA A N 1
ATOM 601 C CA . ALA A 1 79 ? 2.126 -19.162 23.041 1.00 59.53 79 ALA A CA 1
ATOM 602 C C . ALA A 1 79 ? 2.706 -20.501 23.517 1.00 59.53 79 ALA A C 1
ATOM 604 O O . ALA A 1 79 ? 2.991 -20.677 24.693 1.00 59.53 79 ALA A O 1
ATOM 605 N N . SER A 1 80 ? 2.830 -21.465 22.610 1.00 54.03 80 SER A N 1
ATOM 606 C CA . SER A 1 80 ? 3.451 -22.761 22.859 1.00 54.03 80 SER A CA 1
ATOM 607 C C . SER A 1 80 ? 4.655 -22.902 21.936 1.00 54.03 80 SER A C 1
ATOM 609 O O . SER A 1 80 ? 4.481 -23.153 20.746 1.00 54.03 80 SER A O 1
ATOM 611 N N . ILE A 1 81 ? 5.853 -22.687 22.494 1.00 56.47 81 ILE A N 1
ATOM 612 C CA . ILE A 1 81 ? 7.168 -23.241 22.092 1.00 56.47 81 ILE A CA 1
ATOM 613 C C . ILE A 1 81 ? 7.675 -23.029 20.637 1.00 56.47 81 ILE A C 1
ATOM 615 O O . ILE A 1 81 ? 8.856 -23.216 20.385 1.00 56.47 81 ILE A O 1
ATOM 619 N N . SER A 1 82 ? 6.875 -22.527 19.694 1.00 55.38 82 SER A N 1
ATOM 620 C CA . SER A 1 82 ? 7.217 -22.411 18.259 1.00 55.38 82 SER A CA 1
ATOM 621 C C . SER A 1 82 ? 7.610 -21.003 17.793 1.00 55.38 82 SER A C 1
ATOM 623 O O . SER A 1 82 ? 7.910 -20.801 16.618 1.00 55.38 82 SER A O 1
ATOM 625 N N . ARG A 1 83 ? 7.635 -20.011 18.697 1.00 56.19 83 ARG A N 1
ATOM 626 C CA . ARG A 1 83 ? 7.906 -18.604 18.341 1.00 56.19 83 ARG A CA 1
ATOM 627 C C . ARG A 1 83 ? 9.274 -18.382 17.688 1.00 56.19 83 ARG A C 1
ATOM 629 O O . ARG A 1 83 ? 9.383 -17.491 16.860 1.00 56.19 83 ARG A O 1
ATOM 636 N N . SER A 1 84 ? 10.288 -19.178 18.022 1.00 59.19 84 SER A N 1
ATOM 637 C CA . SER A 1 84 ? 11.621 -19.086 17.411 1.00 59.19 84 SER A CA 1
ATOM 638 C C . SER A 1 84 ? 11.691 -19.763 16.038 1.00 59.19 84 SER A C 1
ATOM 640 O O . SER A 1 84 ? 12.343 -19.257 15.130 1.00 59.19 84 SER A O 1
ATOM 642 N N . SER A 1 85 ? 10.995 -20.887 15.860 1.00 61.16 85 SER A N 1
ATOM 643 C CA . SER A 1 85 ? 10.985 -21.665 14.615 1.00 61.16 85 SER A CA 1
ATOM 644 C C . SER A 1 85 ? 10.236 -20.938 13.494 1.00 61.16 85 SER A C 1
ATOM 646 O O . SER A 1 85 ? 10.711 -20.889 12.360 1.00 61.16 85 SER A O 1
ATOM 648 N N . ASP A 1 86 ? 9.090 -20.335 13.823 1.00 64.75 86 ASP A N 1
ATOM 649 C CA . ASP A 1 86 ? 8.290 -19.548 12.878 1.00 64.75 86 ASP A CA 1
ATOM 650 C C . ASP A 1 86 ? 9.003 -18.260 12.450 1.00 64.75 86 ASP A C 1
ATOM 652 O O . ASP A 1 86 ? 8.940 -17.882 11.282 1.00 64.75 86 ASP A O 1
ATOM 656 N N . ASP A 1 87 ? 9.704 -17.594 13.371 1.00 68.06 87 ASP A N 1
ATOM 657 C CA . ASP A 1 87 ? 10.440 -16.365 13.063 1.00 68.06 87 ASP A CA 1
ATOM 658 C C . ASP A 1 87 ? 11.658 -16.641 12.165 1.00 68.06 87 ASP A C 1
ATOM 660 O O . ASP A 1 87 ? 11.904 -15.926 11.195 1.00 68.06 87 ASP A O 1
ATOM 664 N N . LEU A 1 88 ? 12.371 -17.749 12.394 1.00 72.94 88 LEU A N 1
ATOM 665 C CA . LEU A 1 88 ? 13.452 -18.200 11.509 1.00 72.94 88 LEU A CA 1
ATOM 666 C C . LEU A 1 88 ? 12.942 -18.569 10.107 1.00 72.94 88 LEU A C 1
ATOM 668 O O . LEU A 1 88 ? 13.566 -18.195 9.112 1.00 72.94 88 LEU A O 1
ATOM 672 N N . SER A 1 89 ? 11.804 -19.266 10.018 1.00 77.12 89 SER A N 1
ATOM 673 C CA . SER A 1 89 ? 11.169 -19.617 8.740 1.00 77.12 89 SER A CA 1
ATOM 674 C C . SER A 1 89 ? 10.735 -18.367 7.966 1.00 77.12 89 SER A C 1
ATOM 676 O O . SER A 1 89 ? 11.058 -18.205 6.788 1.00 77.12 89 SER A O 1
ATOM 678 N N . ARG A 1 90 ? 10.092 -17.418 8.655 1.00 80.06 90 ARG A N 1
ATOM 679 C CA . ARG A 1 90 ? 9.629 -16.156 8.069 1.00 80.06 90 ARG A CA 1
ATOM 680 C C . ARG A 1 90 ? 10.784 -15.261 7.625 1.00 80.06 90 ARG A C 1
ATOM 682 O O . ARG A 1 90 ? 10.709 -14.663 6.555 1.00 80.06 90 ARG A O 1
ATOM 689 N N . ASN A 1 91 ? 11.862 -15.194 8.404 1.00 82.00 91 ASN A N 1
ATOM 690 C CA . ASN A 1 91 ? 13.064 -14.448 8.031 1.00 82.00 91 ASN A CA 1
ATOM 691 C C . ASN A 1 91 ? 13.774 -15.066 6.821 1.00 82.00 91 ASN A C 1
ATOM 693 O O . ASN A 1 91 ? 14.253 -14.330 5.958 1.00 82.00 91 ASN A O 1
ATOM 697 N N . ARG A 1 92 ? 13.798 -16.401 6.711 1.00 86.88 92 ARG A N 1
ATOM 698 C CA . ARG A 1 92 ? 14.351 -17.085 5.534 1.00 86.88 92 ARG A CA 1
ATOM 699 C C . ARG A 1 92 ? 13.530 -16.779 4.277 1.00 86.88 92 ARG A C 1
ATOM 701 O O . ARG A 1 92 ? 14.101 -16.322 3.292 1.00 86.88 92 ARG A O 1
ATOM 708 N N . GLN A 1 93 ? 12.204 -16.908 4.352 1.00 88.38 93 GLN A N 1
ATOM 709 C CA . GLN A 1 93 ? 11.299 -16.575 3.245 1.00 88.38 93 GLN A CA 1
ATOM 710 C C . GLN A 1 93 ? 11.402 -15.104 2.828 1.00 88.38 93 GLN A C 1
ATOM 712 O O . GLN A 1 93 ? 11.430 -14.789 1.642 1.00 88.38 93 GLN A O 1
ATOM 717 N N . ARG A 1 94 ? 11.503 -14.185 3.797 1.00 89.88 94 ARG A N 1
ATOM 718 C CA . ARG A 1 94 ? 11.657 -12.752 3.520 1.00 89.88 94 ARG A CA 1
ATOM 719 C C . ARG A 1 94 ? 12.940 -12.459 2.744 1.00 89.88 94 ARG A C 1
ATOM 721 O O . ARG A 1 94 ? 12.897 -11.681 1.798 1.00 89.88 94 ARG A O 1
ATOM 728 N N . ARG A 1 95 ? 14.052 -13.098 3.116 1.00 91.31 95 ARG A N 1
ATOM 729 C CA . ARG A 1 95 ? 15.347 -12.931 2.444 1.00 91.31 95 ARG A CA 1
ATOM 730 C C . ARG A 1 95 ? 15.334 -13.478 1.015 1.00 91.31 95 ARG A C 1
ATOM 732 O O . ARG A 1 95 ? 15.893 -12.857 0.120 1.00 91.31 95 ARG A O 1
ATOM 739 N N . GLU A 1 96 ? 14.682 -14.617 0.793 1.00 92.94 96 GLU A N 1
ATOM 740 C CA . GLU A 1 96 ? 14.506 -15.185 -0.551 1.00 92.94 96 GLU A CA 1
ATOM 741 C C . GLU A 1 96 ? 13.687 -14.251 -1.451 1.00 92.94 96 GLU A C 1
ATOM 743 O O . GLU A 1 96 ? 14.061 -14.002 -2.595 1.00 92.94 96 GLU A O 1
ATOM 748 N N . LEU A 1 97 ? 12.611 -13.677 -0.913 1.00 91.81 97 LEU A N 1
ATOM 749 C CA . LEU A 1 97 ? 11.737 -12.760 -1.641 1.00 91.81 97 LEU A CA 1
ATOM 750 C C . LEU A 1 97 ? 12.441 -11.427 -1.949 1.00 91.81 97 LEU A C 1
ATOM 752 O O . LEU A 1 97 ? 12.322 -10.897 -3.051 1.00 91.81 97 LEU A O 1
ATOM 756 N N . GLU A 1 98 ? 13.234 -10.917 -1.007 1.00 91.25 98 GLU A N 1
ATOM 757 C CA . GLU A 1 98 ? 14.082 -9.737 -1.202 1.00 91.25 98 GLU A CA 1
ATOM 758 C C . GLU A 1 98 ? 15.126 -9.956 -2.308 1.00 91.25 98 GLU A C 1
ATOM 760 O O . GLU A 1 98 ? 15.269 -9.108 -3.191 1.00 91.25 98 GLU A O 1
ATOM 765 N N . ASN A 1 99 ? 15.781 -11.122 -2.329 1.00 95.38 99 ASN A N 1
ATOM 766 C CA . ASN A 1 9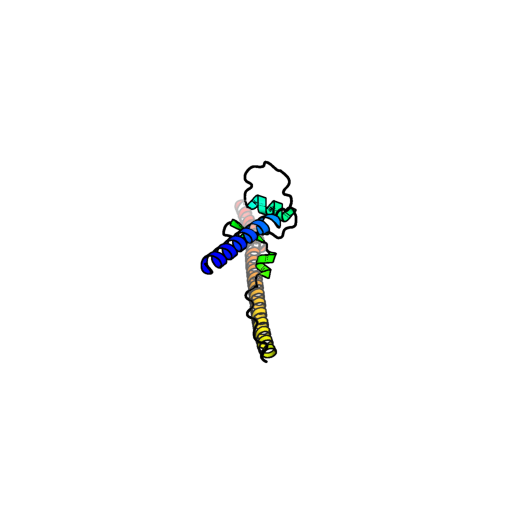9 ? 16.716 -11.485 -3.394 1.00 95.38 99 ASN A CA 1
ATOM 767 C C . ASN A 1 99 ? 16.029 -11.544 -4.769 1.00 95.38 99 ASN A C 1
ATOM 769 O O . ASN A 1 99 ? 16.563 -11.001 -5.733 1.00 95.38 99 ASN A O 1
ATOM 773 N N . GLN A 1 100 ? 14.828 -12.129 -4.863 1.00 94.44 100 GLN A N 1
ATOM 774 C CA . GLN A 1 100 ? 14.070 -12.180 -6.121 1.00 94.44 100 GLN A CA 1
ATOM 775 C C . GLN A 1 100 ? 13.716 -10.782 -6.647 1.00 94.44 100 GLN A C 1
ATOM 777 O O . GLN A 1 100 ? 13.806 -10.528 -7.849 1.00 94.44 100 GLN A O 1
ATOM 782 N N . ILE A 1 101 ? 13.342 -9.856 -5.757 1.00 94.94 101 ILE A N 1
ATOM 783 C CA . ILE A 1 101 ? 13.048 -8.466 -6.133 1.00 94.94 101 ILE A CA 1
ATOM 784 C C . ILE A 1 101 ? 14.312 -7.772 -6.657 1.00 94.94 101 ILE A C 1
ATOM 786 O O . ILE A 1 101 ? 14.260 -7.112 -7.697 1.00 94.94 101 ILE A O 1
ATOM 790 N N . LEU A 1 102 ? 15.444 -7.935 -5.968 1.00 95.75 102 LEU A N 1
ATOM 791 C CA . LEU A 1 102 ? 16.734 -7.369 -6.373 1.00 95.75 102 LEU A CA 1
ATOM 792 C C . LEU A 1 102 ? 17.204 -7.909 -7.729 1.00 95.75 102 LEU A C 1
ATOM 794 O O . LEU A 1 102 ? 17.619 -7.132 -8.591 1.00 95.75 102 LEU A O 1
ATOM 798 N N . GLU A 1 103 ? 17.102 -9.219 -7.951 1.00 94.69 103 GLU A N 1
ATOM 799 C CA . GLU A 1 103 ? 17.446 -9.846 -9.231 1.00 94.69 103 GLU A CA 1
ATOM 800 C C . GLU A 1 103 ? 16.554 -9.340 -10.368 1.00 94.69 103 GLU A C 1
ATOM 802 O O . GLU A 1 103 ? 17.057 -8.977 -11.434 1.00 94.69 103 GLU A O 1
ATOM 807 N N . ALA A 1 104 ? 15.242 -9.237 -10.135 1.00 95.19 104 ALA A N 1
ATOM 808 C CA . ALA A 1 104 ? 14.304 -8.704 -11.119 1.00 95.19 104 ALA A CA 1
ATOM 809 C C . ALA A 1 104 ? 14.608 -7.239 -11.475 1.00 95.19 104 ALA A C 1
ATOM 811 O O . ALA A 1 104 ? 14.583 -6.869 -12.651 1.00 95.19 104 ALA A O 1
ATOM 812 N N . GLN A 1 105 ? 14.939 -6.407 -10.481 1.00 94.62 105 GLN A N 1
ATOM 813 C CA . GLN A 1 105 ? 15.348 -5.020 -10.713 1.00 94.62 105 GLN A CA 1
ATOM 814 C C . GLN A 1 105 ? 16.645 -4.941 -11.516 1.00 94.62 105 GLN A C 1
ATOM 816 O O . GLN A 1 105 ? 16.715 -4.191 -12.488 1.00 94.62 105 GLN A O 1
ATOM 821 N N . ARG A 1 106 ? 17.656 -5.738 -11.156 1.00 96.00 106 ARG A N 1
ATOM 822 C CA . ARG A 1 106 ? 18.936 -5.763 -11.868 1.00 96.00 106 ARG A CA 1
ATOM 823 C C . ARG A 1 106 ? 18.758 -6.180 -13.324 1.00 96.00 106 ARG A C 1
ATOM 825 O O . ARG A 1 106 ? 19.267 -5.500 -14.209 1.00 96.00 106 ARG A O 1
ATOM 832 N N . LYS A 1 107 ? 17.983 -7.237 -13.575 1.00 95.50 107 LYS A N 1
ATOM 833 C CA . LYS A 1 107 ? 17.675 -7.695 -14.932 1.00 95.50 107 LYS A CA 1
ATOM 834 C C . LYS A 1 107 ? 16.964 -6.611 -15.744 1.00 95.50 107 LYS A C 1
ATOM 836 O O . LYS A 1 107 ? 17.352 -6.347 -16.877 1.00 95.50 107 LYS A O 1
ATOM 841 N N . ARG A 1 108 ? 15.977 -5.931 -15.150 1.00 94.62 108 ARG A N 1
ATOM 842 C CA . ARG A 1 108 ? 15.270 -4.815 -15.798 1.00 94.62 108 ARG A CA 1
ATOM 843 C C . ARG A 1 108 ? 16.222 -3.676 -16.173 1.00 94.62 108 ARG A C 1
ATOM 845 O O . ARG A 1 108 ? 16.144 -3.172 -17.287 1.00 94.62 108 ARG A O 1
ATOM 852 N N . MET A 1 109 ? 17.131 -3.310 -15.270 1.00 94.94 109 MET A N 1
ATOM 853 C CA . MET A 1 109 ? 18.134 -2.265 -15.504 1.00 94.94 109 MET A CA 1
ATOM 854 C C . MET A 1 109 ? 19.139 -2.655 -16.596 1.00 94.94 109 MET A C 1
ATOM 856 O O . MET A 1 109 ? 19.524 -1.818 -17.407 1.00 94.94 109 MET A O 1
ATOM 860 N N . GLU A 1 110 ? 19.587 -3.912 -16.623 1.00 94.75 110 GLU A N 1
ATOM 861 C CA . GLU A 1 110 ? 20.498 -4.418 -17.657 1.00 94.75 110 GLU A CA 1
ATOM 862 C C . GLU A 1 110 ? 19.823 -4.439 -19.035 1.00 94.75 110 GLU A C 1
ATOM 864 O O . GLU A 1 110 ? 20.410 -3.972 -20.010 1.00 94.75 110 GLU A O 1
ATOM 869 N N . GLU A 1 111 ? 18.571 -4.897 -19.116 1.00 93.25 111 GLU A N 1
ATOM 870 C CA . GLU A 1 111 ? 17.780 -4.854 -20.350 1.00 93.25 111 GLU A CA 1
ATOM 871 C C . GLU A 1 111 ? 17.549 -3.420 -20.844 1.00 93.25 111 GLU A C 1
ATOM 873 O O . GLU A 1 111 ? 17.613 -3.163 -22.045 1.00 93.25 111 GLU A O 1
ATOM 878 N N . GLU A 1 112 ? 17.283 -2.481 -19.937 1.00 93.75 112 GLU A N 1
ATOM 879 C CA . GLU A 1 112 ? 17.100 -1.067 -20.270 1.00 93.75 112 GLU A CA 1
ATOM 880 C C . GLU A 1 112 ? 18.391 -0.442 -20.806 1.00 93.75 112 GLU A C 1
ATOM 882 O O . GLU A 1 112 ? 18.366 0.182 -21.864 1.00 93.75 112 GLU A O 1
ATOM 887 N N . LYS A 1 113 ? 19.535 -0.709 -20.165 1.00 94.88 113 LYS A N 1
ATOM 888 C CA . LYS A 1 113 ? 20.852 -0.275 -20.657 1.00 94.88 113 LYS A CA 1
ATOM 889 C C . LYS A 1 113 ? 21.186 -0.856 -22.023 1.00 94.88 113 LYS A C 1
ATOM 891 O O . LYS A 1 113 ? 21.734 -0.157 -22.870 1.00 94.88 113 LYS A O 1
ATOM 896 N N . LEU A 1 114 ? 20.872 -2.131 -22.250 1.00 95.44 114 LEU A N 1
ATOM 897 C CA . LEU A 1 114 ? 21.117 -2.766 -23.542 1.00 95.44 114 LEU A CA 1
ATOM 898 C C . LEU A 1 114 ? 20.265 -2.113 -24.636 1.00 95.44 114 LEU A C 1
ATOM 900 O O . LEU A 1 114 ? 20.768 -1.818 -25.716 1.00 95.44 114 LEU A O 1
ATOM 904 N N . LYS A 1 115 ? 18.987 -1.845 -24.340 1.00 93.62 115 LYS A N 1
ATOM 905 C CA . LYS A 1 115 ? 18.090 -1.115 -25.245 1.00 93.62 115 LYS A CA 1
ATOM 906 C C . LYS A 1 115 ? 18.596 0.295 -25.517 1.00 93.62 115 LYS A C 1
ATOM 908 O O . LYS A 1 115 ? 18.528 0.739 -26.656 1.00 93.62 115 LYS A O 1
ATOM 913 N N . GLU A 1 116 ? 19.105 0.983 -24.502 1.00 90.69 116 GLU A N 1
ATOM 914 C CA . GLU A 1 116 ? 19.689 2.314 -24.650 1.00 90.69 116 GLU A CA 1
ATOM 915 C C . GLU A 1 116 ? 20.924 2.279 -25.557 1.00 90.69 116 GLU A C 1
ATOM 917 O O . GLU A 1 116 ? 20.992 3.050 -26.508 1.00 90.69 116 GLU A O 1
ATOM 922 N N . GLN A 1 117 ? 21.851 1.339 -25.353 1.00 90.00 117 GLN A N 1
ATOM 923 C CA . GLN A 1 117 ? 23.012 1.175 -26.234 1.00 90.00 117 GLN A CA 1
ATOM 924 C C . GLN A 1 117 ? 22.621 0.795 -27.666 1.00 90.00 117 GLN A C 1
ATOM 926 O O . GLN A 1 117 ? 23.188 1.319 -28.622 1.00 90.00 117 GLN A O 1
ATOM 931 N N . ASP A 1 118 ? 21.638 -0.088 -27.842 1.00 90.94 118 ASP A N 1
ATOM 932 C CA . ASP A 1 118 ? 21.128 -0.455 -29.165 1.00 90.94 118 ASP A CA 1
ATOM 933 C C . ASP A 1 118 ? 20.467 0.750 -29.858 1.00 90.94 118 ASP A C 1
ATOM 935 O O . ASP A 1 118 ? 20.717 1.012 -31.034 1.00 90.94 118 ASP A O 1
ATOM 939 N N . LEU A 1 119 ? 19.691 1.555 -29.127 1.00 87.88 119 LEU A N 1
ATOM 940 C CA . LEU A 1 119 ? 19.135 2.811 -29.633 1.00 87.88 119 LEU A CA 1
ATOM 941 C C . LEU A 1 119 ? 20.233 3.810 -30.007 1.00 87.88 119 LEU A C 1
ATOM 943 O O . LEU A 1 119 ? 20.169 4.392 -31.089 1.00 87.88 119 LEU A O 1
ATOM 947 N N . LEU A 1 120 ? 21.241 3.985 -29.151 1.00 87.88 120 LEU A N 1
ATOM 948 C CA . LEU A 1 120 ? 22.376 4.869 -29.402 1.00 87.88 120 LEU A CA 1
ATOM 949 C C . LEU A 1 120 ? 23.168 4.418 -30.629 1.00 87.88 120 LEU A C 1
ATOM 951 O O . LEU A 1 120 ? 23.383 5.228 -31.522 1.00 87.88 120 LEU A O 1
ATOM 955 N N . SER A 1 121 ? 23.501 3.133 -30.755 1.00 86.00 121 SER A N 1
ATOM 956 C CA . SER A 1 121 ? 24.216 2.620 -31.931 1.00 86.00 121 SER A CA 1
ATOM 957 C C . SER A 1 121 ? 23.400 2.780 -33.221 1.00 86.00 121 SER A C 1
ATOM 959 O O . SER A 1 121 ? 23.931 3.187 -34.253 1.00 86.00 121 SER A O 1
ATOM 961 N N . LYS A 1 122 ? 22.077 2.571 -33.172 1.00 84.50 122 LYS A N 1
ATOM 962 C CA . LYS A 1 122 ? 21.170 2.847 -34.302 1.00 84.50 122 LYS A CA 1
ATOM 963 C C . LYS A 1 122 ? 21.099 4.329 -34.670 1.00 84.50 122 LYS A C 1
ATOM 965 O O . LYS A 1 122 ? 20.813 4.641 -35.829 1.00 84.50 122 LYS A O 1
ATOM 970 N N . LEU A 1 123 ? 21.292 5.232 -33.710 1.00 80.50 123 LEU A N 1
ATOM 971 C CA . LEU A 1 123 ? 21.366 6.675 -33.946 1.00 80.50 123 LEU A CA 1
ATOM 972 C C . LEU A 1 123 ? 22.744 7.083 -34.485 1.00 80.50 123 LEU A C 1
ATOM 974 O O . LEU A 1 123 ? 22.801 7.887 -35.411 1.00 80.50 123 LEU A O 1
ATOM 978 N N . GLU A 1 124 ? 23.829 6.492 -33.981 1.00 79.69 124 GLU A N 1
ATOM 979 C CA . GLU A 1 124 ? 25.198 6.722 -34.461 1.00 79.69 124 GLU A CA 1
ATOM 980 C C . GLU A 1 124 ? 25.364 6.295 -35.924 1.00 79.69 124 GLU A C 1
ATOM 982 O O . GLU A 1 124 ? 25.841 7.088 -36.730 1.00 79.69 124 GLU A O 1
ATOM 987 N N . ILE A 1 125 ? 24.849 5.121 -36.315 1.00 66.19 125 ILE A N 1
ATOM 988 C CA . ILE A 1 125 ? 24.902 4.631 -37.709 1.00 66.19 125 ILE A CA 1
ATOM 989 C C . ILE A 1 125 ? 24.224 5.604 -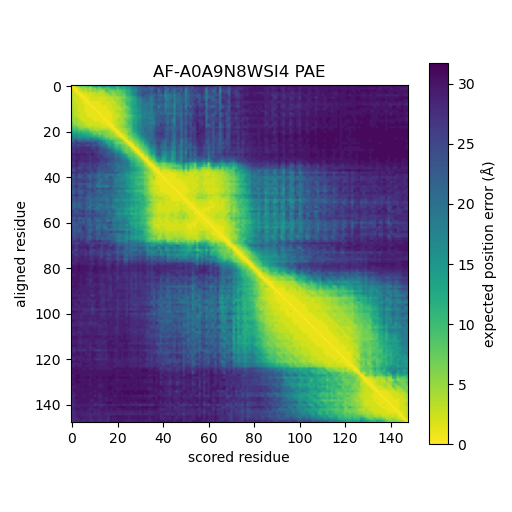38.694 1.00 66.19 125 ILE A C 1
ATOM 991 O O . ILE A 1 125 ? 24.593 5.682 -39.865 1.00 66.19 125 ILE A O 1
ATOM 995 N N . LYS A 1 126 ? 23.223 6.371 -38.245 1.00 63.62 126 LYS A N 1
ATOM 996 C CA . LYS A 1 126 ? 22.523 7.355 -39.090 1.00 63.62 126 LYS A CA 1
ATOM 997 C C . LYS A 1 126 ? 23.276 8.682 -39.219 1.00 63.62 126 LYS A C 1
ATOM 999 O O . LYS A 1 126 ? 22.960 9.450 -40.125 1.00 63.62 126 LYS A O 1
ATOM 1004 N N . ASN A 1 127 ? 24.263 8.929 -38.359 1.00 64.25 127 ASN A N 1
ATOM 1005 C CA . ASN A 1 127 ? 25.006 10.184 -38.258 1.00 64.25 127 ASN A CA 1
ATOM 1006 C C . ASN A 1 127 ? 26.487 10.033 -38.650 1.00 64.25 127 ASN A C 1
ATOM 1008 O O . ASN A 1 127 ? 27.313 10.843 -38.238 1.00 64.25 127 ASN A O 1
ATOM 1012 N N . ASP A 1 128 ? 26.845 9.027 -39.454 1.00 72.06 128 ASP A N 1
ATOM 1013 C CA . ASP A 1 128 ? 28.222 8.867 -39.925 1.00 72.06 128 ASP A CA 1
ATOM 1014 C C . ASP A 1 128 ? 28.645 10.040 -40.831 1.00 72.06 128 ASP A C 1
ATOM 1016 O O . ASP A 1 128 ? 28.357 10.089 -42.033 1.00 72.06 128 ASP A O 1
ATOM 1020 N N . ASP A 1 129 ? 29.425 10.964 -40.270 1.00 67.56 129 ASP A N 1
ATOM 1021 C CA . ASP A 1 129 ? 30.032 12.099 -40.977 1.00 67.56 129 ASP A CA 1
ATOM 1022 C C . ASP A 1 129 ? 30.863 11.662 -42.195 1.00 67.56 129 ASP A C 1
ATOM 1024 O O . ASP A 1 129 ? 30.963 12.380 -43.195 1.00 67.56 129 ASP A O 1
ATOM 1028 N N . LYS A 1 130 ? 31.424 10.444 -42.158 1.00 70.94 130 LYS A N 1
ATOM 1029 C CA . LYS A 1 130 ? 32.134 9.838 -43.295 1.00 70.94 130 LYS A CA 1
ATOM 1030 C C . LYS A 1 130 ? 31.200 9.546 -44.470 1.00 70.94 130 LYS A C 1
ATOM 1032 O O . LYS A 1 130 ? 31.583 9.806 -45.611 1.00 70.94 130 LYS A O 1
ATOM 1037 N N . ALA A 1 131 ? 29.981 9.070 -44.209 1.00 70.56 131 ALA A N 1
ATOM 1038 C CA . ALA A 1 131 ? 28.978 8.827 -45.245 1.00 70.56 131 ALA A CA 1
ATOM 1039 C C . ALA A 1 131 ? 28.468 10.150 -45.845 1.00 70.56 131 ALA A C 1
ATOM 1041 O O . ALA A 1 131 ? 28.315 10.265 -47.064 1.00 70.56 131 ALA A O 1
ATOM 1042 N N . ILE A 1 132 ? 28.292 11.181 -45.009 1.00 72.50 132 ILE A N 1
ATOM 1043 C CA . ILE A 1 132 ? 27.908 12.536 -45.442 1.00 72.50 132 ILE A CA 1
ATOM 1044 C C . ILE A 1 132 ? 29.014 13.174 -46.306 1.00 72.50 132 ILE A C 1
ATOM 1046 O O . ILE A 1 132 ? 28.726 13.801 -47.332 1.00 72.50 132 ILE A O 1
ATOM 1050 N N . SER A 1 133 ? 30.281 12.993 -45.926 1.00 77.44 133 SER A N 1
ATOM 1051 C CA . SER A 1 133 ? 31.450 13.501 -46.656 1.00 77.44 133 SER A CA 1
ATOM 1052 C C . SER A 1 133 ? 31.629 12.829 -48.024 1.00 77.44 133 SER A C 1
ATOM 1054 O O . SER A 1 133 ? 31.777 13.525 -49.032 1.00 77.44 133 SER A O 1
ATOM 1056 N N . ASP A 1 134 ? 31.519 11.497 -48.097 1.00 82.62 134 ASP A N 1
ATOM 1057 C CA . ASP A 1 134 ? 31.594 10.744 -49.359 1.00 82.62 134 ASP A CA 1
ATOM 1058 C C . ASP A 1 134 ? 30.441 11.125 -50.309 1.00 82.62 134 ASP A C 1
ATOM 1060 O O . ASP A 1 134 ? 30.655 11.390 -51.495 1.00 82.62 134 ASP A O 1
ATOM 1064 N N . ALA A 1 135 ? 29.218 11.283 -49.787 1.00 82.56 135 ALA A N 1
ATOM 1065 C CA . ALA A 1 135 ? 28.075 11.745 -50.577 1.00 82.56 135 ALA A CA 1
ATOM 1066 C C . ALA A 1 135 ? 28.283 13.161 -51.152 1.00 82.56 135 ALA A C 1
ATOM 1068 O O . ALA A 1 135 ? 28.035 13.388 -52.343 1.00 82.56 135 ALA A O 1
ATOM 1069 N N . ARG A 1 136 ? 28.791 14.111 -50.350 1.00 86.06 136 ARG A N 1
ATOM 1070 C CA . ARG A 1 136 ? 29.138 15.464 -50.827 1.00 86.06 136 ARG A CA 1
ATOM 1071 C C . ARG A 1 136 ? 30.250 15.434 -51.872 1.00 86.06 136 ARG A C 1
ATOM 1073 O O . ARG A 1 136 ? 30.131 16.116 -52.890 1.00 86.06 136 ARG A O 1
ATOM 1080 N N . ALA A 1 137 ? 31.296 14.639 -51.663 1.00 86.94 137 ALA A N 1
ATOM 1081 C CA . ALA A 1 137 ? 32.403 14.506 -52.606 1.00 86.94 137 ALA A CA 1
ATOM 1082 C C . ALA A 1 137 ? 31.932 13.950 -53.960 1.00 86.94 137 ALA A C 1
ATOM 1084 O O . ALA A 1 137 ? 32.250 14.514 -55.010 1.00 86.94 137 ALA A O 1
ATOM 1085 N N . ARG A 1 138 ? 31.097 12.903 -53.957 1.00 85.75 138 ARG A N 1
ATOM 1086 C CA . ARG A 1 138 ? 30.489 12.347 -55.179 1.00 85.75 138 ARG A CA 1
ATOM 1087 C C . ARG A 1 138 ? 29.611 13.363 -55.902 1.00 85.75 138 ARG A C 1
ATOM 1089 O O . ARG A 1 138 ? 29.690 13.477 -57.127 1.00 85.75 138 ARG A O 1
ATOM 1096 N N . TYR A 1 139 ? 28.804 14.122 -55.159 1.00 90.44 139 TYR A N 1
ATOM 1097 C CA . TYR A 1 139 ? 27.962 15.173 -55.727 1.00 90.44 139 TYR A CA 1
ATOM 1098 C C . TYR A 1 139 ? 28.793 16.276 -56.395 1.00 90.44 139 TYR A C 1
ATOM 1100 O O . TYR A 1 139 ? 28.518 16.646 -57.538 1.00 90.44 139 TYR A O 1
ATOM 1108 N N . LEU A 1 140 ? 29.846 16.757 -55.727 1.00 93.75 140 LEU A N 1
ATOM 1109 C CA . LEU A 1 140 ? 30.749 17.768 -56.279 1.00 93.75 140 LEU A CA 1
ATOM 1110 C C . LEU A 1 140 ? 31.466 17.266 -57.537 1.00 93.75 140 LEU A C 1
ATOM 1112 O O . LEU A 1 140 ? 31.521 17.990 -58.531 1.00 93.75 140 LEU A O 1
ATOM 1116 N N . SER A 1 141 ? 31.937 16.017 -57.541 1.00 87.69 141 SER A N 1
ATOM 1117 C CA . SER A 1 141 ? 32.567 15.396 -58.713 1.00 87.69 141 SER A CA 1
ATOM 1118 C C . SER A 1 141 ? 31.608 15.274 -59.901 1.00 87.69 141 SER A C 1
ATOM 1120 O O . SER A 1 141 ? 31.978 15.611 -61.026 1.00 87.69 141 SER A O 1
ATOM 1122 N N . ARG A 1 142 ? 30.351 14.864 -59.670 1.00 88.69 142 ARG A N 1
ATOM 1123 C CA . ARG A 1 142 ? 29.320 14.805 -60.722 1.00 88.69 142 ARG A CA 1
ATOM 1124 C C . ARG A 1 142 ? 28.979 16.193 -61.260 1.00 88.69 142 ARG A C 1
ATOM 1126 O O . ARG A 1 142 ? 28.903 16.375 -62.470 1.00 88.69 142 ARG A O 1
ATOM 1133 N N . LYS A 1 143 ? 28.811 17.180 -60.377 1.00 91.75 143 LYS A N 1
ATOM 1134 C CA . LYS A 1 143 ? 28.519 18.566 -60.766 1.00 91.75 143 LYS A CA 1
ATOM 1135 C C . LYS A 1 143 ? 29.653 19.170 -61.594 1.00 91.75 143 LYS A C 1
ATOM 1137 O O . LYS A 1 143 ? 29.391 19.810 -62.603 1.00 91.75 143 LYS A O 1
ATOM 1142 N N . LYS A 1 144 ? 30.908 18.927 -61.205 1.00 87.56 144 LYS A N 1
ATOM 1143 C CA . LYS A 1 144 ? 32.086 19.400 -61.944 1.00 87.56 144 LYS A CA 1
ATOM 1144 C C . LYS A 1 144 ? 32.185 18.766 -63.335 1.00 87.56 144 LYS A C 1
ATOM 1146 O O . LYS A 1 144 ? 32.528 19.460 -64.279 1.00 87.56 144 LYS A O 1
ATOM 1151 N N . LYS A 1 145 ? 31.833 17.483 -63.471 1.00 81.69 145 LYS A N 1
ATOM 1152 C CA . LYS A 1 145 ? 31.809 16.776 -64.762 1.00 81.69 145 LYS A CA 1
ATOM 1153 C C . LYS A 1 145 ? 30.680 17.238 -65.694 1.00 81.69 145 LYS A C 1
ATOM 1155 O O . LYS A 1 145 ? 30.853 17.164 -66.896 1.00 81.69 145 LYS A O 1
ATOM 1160 N N . ASN A 1 146 ? 29.559 17.710 -65.150 1.00 79.31 146 ASN A N 1
ATOM 1161 C CA . ASN A 1 146 ? 28.443 18.247 -65.940 1.00 79.31 146 ASN A CA 1
ATOM 1162 C C . ASN A 1 146 ? 28.620 19.725 -66.343 1.00 79.31 146 ASN A C 1
ATOM 1164 O O . ASN A 1 146 ? 27.846 20.216 -67.156 1.00 79.31 146 ASN A O 1
ATOM 1168 N N . ASN A 1 147 ? 29.581 20.435 -65.744 1.00 71.25 147 ASN A N 1
ATOM 1169 C CA . ASN A 1 147 ? 29.876 21.846 -66.025 1.00 71.25 147 ASN A CA 1
ATOM 1170 C C . ASN A 1 147 ? 31.043 22.045 -67.015 1.00 71.25 147 ASN A C 1
ATOM 1172 O O . ASN A 1 147 ? 31.376 23.191 -67.310 1.00 71.25 147 ASN A O 1
ATOM 1176 N N . ASN A 1 148 ? 31.667 20.957 -67.473 1.00 55.97 148 ASN A N 1
ATOM 1177 C CA . ASN A 1 148 ? 32.687 20.918 -68.526 1.00 55.97 148 ASN A CA 1
ATOM 1178 C C . ASN A 1 148 ? 32.084 20.277 -69.775 1.00 55.97 148 ASN A C 1
ATOM 1180 O O . ASN A 1 148 ? 32.496 20.681 -70.880 1.00 55.97 148 ASN A O 1
#

Organism: NCBI:txid94023

Solvent-accessible surface area (backbone atoms only — not comparable to full-atom values): 8938 Å² total; per-residue (Å²): 121,68,68,64,52,56,54,52,54,51,52,52,52,54,53,54,53,54,62,53,60,70,63,78,69,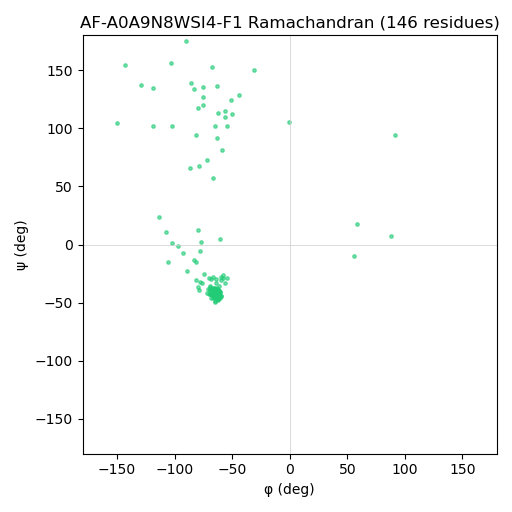73,68,90,76,81,87,72,100,63,74,90,70,51,69,67,57,51,40,51,53,39,41,74,76,69,44,62,55,41,71,48,97,85,66,44,83,40,49,51,61,55,67,59,63,75,55,64,90,68,76,79,71,75,93,67,95,45,73,66,61,54,50,53,52,50,53,52,53,52,52,54,52,50,50,53,52,53,51,54,50,51,52,50,52,51,53,50,51,50,53,49,50,51,50,48,51,62,51,49,71,74,61,44,63,66,60,56,49,52,52,49,50,52,50,51,52,51,54,54,63,74,74,108

InterPro domains:
  IPR053246 Nuclear speckle splicing regulatory protein [PTHR47845] (2-83)

Secondary structure (DSSP, 8-state):
-HHHHHHHHHHHHHHHHHHHHTTS--------------HHHHHHHHHHTT--EEE-TTS-EEEHHHHHHTT---------S-HHHHHHHHHHHHHHHHHHHHHHHHHHHHHHHHHHHHHHHHHHGGG-HHHHHHHHHHHHHHHHHH--

Mean predicted aligned error: 19.68 Å